Protein AF-B5GBU9-F1 (afdb_monomer)

Radius of gyration: 21.41 Å; Cα contacts (8 Å, |Δi|>4): 151; chains: 1;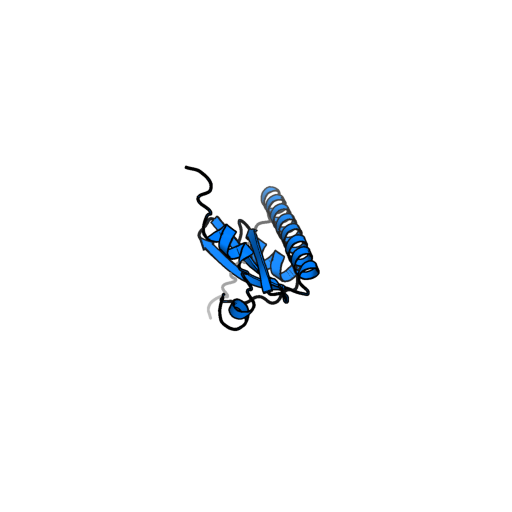 bounding box: 31×49×76 Å

Nearest PDB structures (foldseek):
  3c4b-assembly1_A  TM=5.409E-01  e=7.726E-01  Mus musculus
  2w9j-assembly1_A  TM=6.195E-01  e=2.276E+00  Schizosaccharomyces pombe
  8dga-assembly1_A  TM=4.733E-01  e=3.333E+00  Drosophila melanogaster
  8d4b-assembly1_A  TM=3.944E-01  e=2.754E+00  Sulfuricurvum sp. PC08-66

Sequence (121 aa):
MADNTEQSAEPAATPTAAGKRAAARQERRAARLAKQIGSFARRHGGAEGQLAYVGQRGTRIVLVGEDGGWGDLFAHDAAVARDAVARAGITLHDEFAGDFAAKVRTGAYEWRRMAGIQVGG

Solvent-accessible surface area (backbone atoms only — not comparable to full-atom values): 7060 Å² total; per-residue (Å²): 136,84,80,84,82,79,78,78,78,75,78,80,78,78,81,47,73,67,55,54,55,51,52,55,51,45,51,54,48,16,55,51,47,15,52,51,50,45,53,49,18,69,75,29,81,31,44,37,34,32,71,48,76,52,72,91,67,16,20,37,41,39,37,40,19,74,76,8,48,70,51,76,48,80,28,74,36,60,67,37,41,51,50,11,44,63,73,44,69,47,57,73,39,90,61,92,42,70,73,70,48,66,44,58,57,78,48,77,69,53,48,51,64,71,69,56,71,86,79,76,132

Foldseek 3Di:
DDDDPPPDDDPDDDDDPVRVVVVVVLVVLLQVLLVVLLVVQVVQVGWAWEWDAPDQQFIKTWIAGQQQDIDIDTDNYDVSSVSSCVSNVHHYDHDCDDPNVVSHDDDPVNVVVVVDPPPDD

Mean predicted aligned error: 9.11 Å

Structure (mmCIF, N/CA/C/O backbone):
data_AF-B5GBU9-F1
#
_entry.id   AF-B5GBU9-F1
#
loop_
_atom_site.group_PDB
_atom_site.id
_atom_site.type_symbol
_atom_site.label_atom_id
_atom_site.label_alt_id
_atom_site.label_comp_id
_atom_site.label_asym_id
_atom_site.label_entity_id
_atom_site.label_seq_id
_atom_site.pdbx_PDB_ins_code
_atom_site.Cartn_x
_atom_site.Cartn_y
_atom_site.Cartn_z
_atom_site.occupancy
_atom_site.B_iso_or_equiv
_atom_site.auth_seq_id
_atom_site.auth_comp_id
_atom_site.auth_asym_id
_atom_site.auth_atom_id
_atom_site.pdbx_PDB_model_num
ATOM 1 N N . MET A 1 1 ? 16.551 -18.551 54.698 1.00 43.88 1 M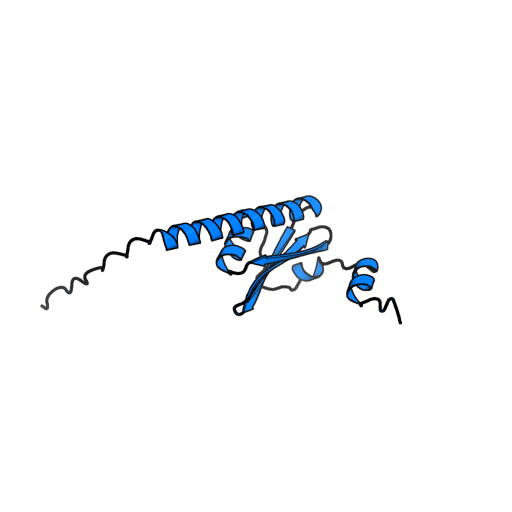ET A N 1
ATOM 2 C CA . MET A 1 1 ? 16.060 -18.740 53.319 1.00 43.88 1 MET A CA 1
ATOM 3 C C . MET A 1 1 ? 15.025 -17.660 53.107 1.00 43.88 1 MET A C 1
ATOM 5 O O . MET A 1 1 ? 14.072 -17.630 53.867 1.00 43.88 1 MET A O 1
ATOM 9 N N . ALA A 1 2 ? 15.347 -16.681 52.262 1.00 44.88 2 ALA A N 1
ATOM 10 C CA . ALA A 1 2 ? 14.631 -15.412 52.182 1.00 44.88 2 ALA A CA 1
ATOM 11 C C . ALA A 1 2 ? 13.308 -15.556 51.424 1.00 44.88 2 ALA A C 1
ATOM 13 O O . ALA A 1 2 ? 13.235 -16.278 50.430 1.00 44.88 2 ALA A O 1
ATOM 14 N N . ASP A 1 3 ? 12.311 -14.858 51.959 1.00 44.06 3 ASP A N 1
ATOM 15 C CA . ASP A 1 3 ? 10.920 -14.800 51.543 1.00 44.06 3 ASP A CA 1
ATOM 16 C C . ASP A 1 3 ? 10.709 -14.430 50.073 1.00 44.06 3 ASP A C 1
ATOM 18 O O . ASP A 1 3 ? 11.401 -13.604 49.473 1.00 44.06 3 ASP A O 1
ATOM 22 N N . ASN A 1 4 ? 9.688 -15.081 49.530 1.00 50.88 4 ASN A N 1
ATOM 23 C CA . ASN A 1 4 ? 9.199 -15.021 48.168 1.00 50.88 4 ASN A CA 1
ATOM 24 C C . ASN A 1 4 ? 8.669 -13.611 47.850 1.00 50.88 4 ASN A C 1
ATOM 26 O O . ASN A 1 4 ? 7.659 -13.177 48.401 1.00 50.88 4 ASN A O 1
ATOM 30 N N . THR A 1 5 ? 9.345 -12.885 46.957 1.00 51.38 5 THR A N 1
ATOM 31 C CA . THR A 1 5 ? 8.832 -11.625 46.399 1.00 51.38 5 THR A CA 1
ATOM 32 C C . THR A 1 5 ? 7.748 -11.948 45.373 1.00 51.38 5 THR A C 1
ATOM 34 O O . THR A 1 5 ? 8.029 -12.163 44.195 1.00 51.38 5 THR A O 1
ATOM 37 N N . GLU A 1 6 ? 6.496 -11.9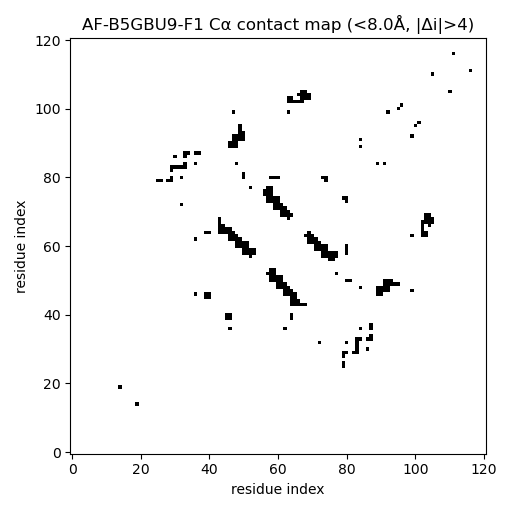94 45.824 1.00 51.38 6 GLU A N 1
ATOM 38 C CA . GLU A 1 6 ? 5.332 -11.917 44.944 1.00 51.38 6 GLU A CA 1
ATOM 39 C C . GLU A 1 6 ? 5.259 -10.502 44.370 1.00 51.38 6 GLU A C 1
ATOM 41 O O . GLU A 1 6 ? 4.844 -9.540 45.016 1.00 51.38 6 GLU A O 1
ATOM 46 N N . GLN A 1 7 ? 5.727 -10.368 43.133 1.00 48.94 7 GLN A N 1
ATOM 47 C CA . GLN A 1 7 ? 5.557 -9.159 42.352 1.00 48.94 7 GLN A CA 1
ATOM 48 C C . GLN A 1 7 ? 4.083 -9.041 41.961 1.00 48.94 7 GLN A C 1
ATOM 50 O O . GLN A 1 7 ? 3.614 -9.693 41.029 1.00 48.94 7 GLN A O 1
ATOM 55 N N . SER A 1 8 ? 3.353 -8.215 42.709 1.00 49.53 8 SER A N 1
ATOM 56 C CA . SER A 1 8 ? 1.985 -7.802 42.411 1.00 49.53 8 SER A CA 1
ATOM 57 C C . SER A 1 8 ? 1.878 -7.333 40.960 1.00 49.53 8 SER A C 1
ATOM 59 O O . SER A 1 8 ? 2.405 -6.285 40.589 1.00 49.53 8 SER A O 1
ATOM 61 N N . ALA A 1 9 ? 1.191 -8.119 40.132 1.00 56.50 9 ALA A N 1
ATOM 62 C CA . ALA A 1 9 ? 0.773 -7.699 38.807 1.00 56.50 9 ALA A CA 1
ATOM 63 C C . ALA A 1 9 ? -0.282 -6.594 38.964 1.00 56.50 9 ALA A C 1
ATOM 65 O O . ALA A 1 9 ? -1.405 -6.851 39.402 1.00 56.50 9 ALA A O 1
ATOM 66 N N . GLU A 1 10 ? 0.083 -5.355 38.635 1.00 51.56 10 GLU A N 1
ATOM 67 C CA . GLU A 1 10 ? -0.880 -4.262 38.517 1.00 51.56 10 GLU A CA 1
ATOM 68 C C . GLU A 1 10 ? -1.958 -4.637 37.483 1.00 51.56 10 GLU A C 1
ATOM 70 O O . GLU A 1 10 ? -1.628 -5.110 36.388 1.00 51.56 10 GLU A O 1
ATOM 75 N N . PRO A 1 11 ? -3.256 -4.451 37.784 1.00 56.03 11 PRO A N 1
ATOM 76 C CA . PRO A 1 11 ? -4.307 -4.780 36.837 1.00 56.03 11 PRO A CA 1
ATOM 77 C C . PRO A 1 11 ? -4.219 -3.838 35.632 1.00 56.03 11 PRO A C 1
ATOM 79 O O . PRO A 1 11 ? -4.270 -2.616 35.773 1.00 56.03 11 PRO A O 1
ATOM 82 N N . ALA A 1 12 ? -4.106 -4.419 34.434 1.00 62.59 12 ALA A N 1
ATOM 83 C CA . ALA A 1 12 ? -4.128 -3.694 33.170 1.00 62.59 12 ALA A CA 1
ATOM 84 C C . ALA A 1 12 ? -5.333 -2.739 33.125 1.00 62.59 12 ALA A C 1
ATOM 86 O O . ALA A 1 12 ? -6.487 -3.168 33.200 1.00 62.59 12 ALA A O 1
ATOM 87 N N . ALA A 1 13 ? -5.062 -1.436 33.019 1.00 66.06 13 ALA A N 1
ATOM 88 C CA . ALA A 1 13 ? -6.088 -0.405 33.005 1.00 66.06 13 ALA A CA 1
ATOM 89 C C . ALA A 1 13 ? -7.121 -0.666 31.893 1.00 66.06 13 ALA A C 1
ATOM 91 O O . ALA A 1 13 ? -6.785 -0.772 30.710 1.00 66.06 13 ALA A O 1
ATOM 92 N N . THR A 1 14 ? -8.397 -0.745 32.270 1.00 73.12 14 THR A N 1
ATOM 93 C CA . THR A 1 14 ? -9.507 -0.958 31.337 1.00 73.12 14 THR A CA 1
ATOM 94 C C . THR A 1 14 ? -9.540 0.158 30.282 1.00 73.12 14 THR A C 1
ATOM 96 O O . THR A 1 14 ? -9.561 1.339 30.642 1.00 73.12 14 THR A O 1
ATOM 99 N N . PRO A 1 15 ? -9.594 -0.161 28.972 1.00 75.94 15 PRO A N 1
ATOM 100 C CA . PRO A 1 15 ? -9.544 0.853 27.926 1.00 75.94 15 PRO A CA 1
ATOM 101 C C . PRO A 1 15 ? -10.752 1.794 27.995 1.00 75.94 15 PRO A C 1
ATOM 103 O O . PRO A 1 15 ? -11.910 1.360 28.016 1.00 75.94 15 PRO A O 1
ATOM 106 N N . THR A 1 16 ? -10.475 3.101 27.979 1.00 91.94 16 THR A N 1
ATOM 107 C CA . THR A 1 16 ? -11.492 4.159 28.043 1.00 91.94 16 THR A CA 1
ATOM 108 C C . THR A 1 16 ? -12.418 4.131 26.822 1.00 91.94 16 THR A C 1
ATOM 110 O O . THR A 1 16 ? -12.049 3.685 25.731 1.00 91.94 16 THR A O 1
ATOM 113 N N . ALA A 1 17 ? -13.634 4.670 26.961 1.00 88.50 17 ALA A N 1
ATOM 114 C CA . ALA A 1 17 ? -14.578 4.779 25.845 1.00 88.50 17 ALA A CA 1
ATOM 115 C C . ALA A 1 17 ? -14.000 5.568 24.649 1.00 88.50 17 ALA A C 1
ATOM 117 O O . ALA A 1 17 ? -14.275 5.238 23.493 1.00 88.50 17 ALA A O 1
ATOM 118 N N . ALA A 1 18 ? -13.165 6.580 24.909 1.00 88.56 18 ALA A N 1
ATOM 119 C CA . ALA A 1 18 ? -12.462 7.331 23.872 1.00 88.56 18 ALA A CA 1
ATOM 120 C C . ALA A 1 18 ? -11.440 6.458 23.121 1.00 88.56 18 ALA A C 1
ATOM 122 O O . ALA A 1 18 ? -11.414 6.488 21.886 1.00 88.56 18 ALA A O 1
ATOM 123 N N . GLY A 1 19 ? -10.675 5.631 23.845 1.00 92.06 19 GLY A N 1
ATOM 124 C CA . GLY A 1 19 ? -9.744 4.660 23.265 1.00 92.06 19 GLY A CA 1
ATOM 125 C C . GLY A 1 19 ? -10.450 3.646 22.364 1.00 92.06 19 GLY A C 1
ATOM 126 O O . GLY A 1 19 ? -10.060 3.463 21.211 1.00 92.06 19 GLY A O 1
ATOM 127 N N . LYS A 1 20 ? -11.578 3.084 22.821 1.00 93.62 20 LYS A N 1
ATOM 128 C CA . LYS A 1 20 ? -12.405 2.163 22.016 1.00 93.62 20 LYS A CA 1
ATOM 129 C C . LYS A 1 20 ? -12.901 2.811 20.717 1.00 93.62 20 LYS A C 1
ATOM 131 O O . LYS A 1 20 ? -12.819 2.215 19.644 1.00 93.62 20 LYS A O 1
ATOM 136 N N . ARG A 1 21 ? -13.371 4.064 20.783 1.00 95.06 21 ARG A N 1
ATOM 137 C CA . ARG A 1 21 ? -13.811 4.819 19.592 1.00 95.06 21 ARG A CA 1
ATOM 138 C C . ARG A 1 21 ? -12.662 5.092 18.618 1.00 95.06 21 ARG A C 1
ATOM 140 O O . ARG A 1 21 ? -12.889 5.070 17.407 1.00 95.06 21 ARG A O 1
ATOM 147 N N . ALA A 1 22 ? -11.459 5.371 19.120 1.00 93.88 22 ALA A N 1
ATOM 148 C CA . ALA A 1 22 ? -10.272 5.569 18.292 1.00 93.88 22 ALA A CA 1
ATOM 149 C C . ALA A 1 22 ? -9.857 4.275 17.579 1.00 93.88 22 ALA A C 1
ATOM 151 O O . ALA A 1 22 ? -9.697 4.302 16.359 1.00 93.88 22 ALA A O 1
ATOM 152 N N . ALA A 1 23 ? -9.805 3.149 18.294 1.00 94.25 23 ALA A N 1
ATOM 153 C CA . ALA A 1 23 ? -9.519 1.837 17.714 1.00 94.25 23 ALA A CA 1
ATOM 154 C C . ALA A 1 23 ? -10.515 1.478 16.598 1.00 94.25 23 ALA A C 1
ATOM 156 O O . ALA A 1 23 ? -10.111 1.182 15.476 1.00 94.25 23 ALA A O 1
ATOM 157 N N . ALA A 1 24 ? -11.818 1.653 16.845 1.00 96.00 24 ALA A N 1
ATOM 158 C CA . ALA A 1 24 ? -12.845 1.395 15.835 1.00 96.00 24 ALA A CA 1
ATOM 159 C C . ALA A 1 24 ? -12.698 2.289 14.584 1.00 96.00 24 ALA A C 1
ATOM 161 O O . ALA A 1 24 ? -13.037 1.878 13.474 1.00 96.00 24 ALA A O 1
ATOM 162 N N . ARG A 1 25 ? -12.208 3.533 14.727 1.00 96.50 25 ARG A N 1
ATOM 163 C CA . ARG A 1 25 ? -11.900 4.400 13.571 1.00 96.50 25 ARG A CA 1
ATOM 164 C C . ARG A 1 25 ? -10.725 3.862 12.757 1.00 96.50 25 ARG A C 1
ATOM 166 O O . ARG A 1 25 ? -10.805 3.897 11.531 1.00 96.50 25 ARG A O 1
ATOM 173 N N . GLN A 1 26 ? -9.670 3.393 13.419 1.00 96.81 26 GLN A N 1
ATOM 174 C CA . GLN A 1 26 ? -8.499 2.827 12.748 1.00 96.81 26 GLN A CA 1
ATOM 175 C C . GLN A 1 26 ? -8.850 1.528 12.018 1.00 96.81 26 GLN A C 1
ATOM 177 O O . GLN A 1 26 ? -8.509 1.388 10.847 1.00 96.81 26 GLN A O 1
ATOM 182 N N . GLU A 1 27 ? -9.654 0.660 12.630 1.00 97.38 27 GLU A N 1
ATOM 183 C CA . GLU A 1 27 ? -10.151 -0.559 11.986 1.00 97.38 27 GLU A CA 1
ATOM 184 C C . GLU A 1 27 ? -10.970 -0.258 10.721 1.00 97.38 27 GLU A C 1
ATOM 186 O O . GLU A 1 27 ? -10.738 -0.836 9.659 1.00 97.38 27 GLU A O 1
ATOM 191 N N . ARG A 1 28 ? -11.890 0.717 10.781 1.00 98.38 28 ARG A N 1
ATOM 192 C CA . ARG A 1 28 ? -12.653 1.139 9.592 1.00 98.38 28 ARG A CA 1
ATOM 193 C C . ARG A 1 28 ? -11.755 1.686 8.482 1.00 98.38 28 ARG A C 1
ATOM 195 O O . ARG A 1 28 ? -12.054 1.483 7.305 1.00 98.38 28 ARG A O 1
ATOM 202 N N . ARG A 1 29 ? -10.677 2.392 8.837 1.00 98.38 29 ARG A N 1
ATOM 203 C CA . ARG A 1 29 ? -9.691 2.899 7.869 1.00 98.38 29 ARG A CA 1
ATOM 204 C C . ARG A 1 29 ? -8.910 1.755 7.230 1.00 98.38 29 ARG A C 1
ATOM 206 O O . ARG A 1 29 ? -8.832 1.725 6.005 1.00 98.38 29 ARG A O 1
ATOM 213 N N . ALA A 1 30 ? -8.428 0.799 8.024 1.00 98.56 30 ALA A N 1
ATOM 214 C CA . ALA A 1 30 ? -7.740 -0.388 7.522 1.00 98.56 30 ALA A CA 1
ATOM 215 C C . ALA A 1 30 ? -8.640 -1.193 6.574 1.00 98.56 30 ALA A C 1
ATOM 217 O O . ALA A 1 30 ? -8.246 -1.496 5.451 1.00 98.56 30 ALA A O 1
ATOM 218 N N . ALA A 1 31 ? -9.900 -1.428 6.955 1.00 98.75 31 ALA A N 1
ATOM 219 C CA . ALA A 1 31 ? -10.875 -2.111 6.106 1.00 98.75 31 ALA A CA 1
ATOM 220 C C . ALA A 1 31 ? -11.155 -1.362 4.789 1.00 98.75 31 ALA A C 1
ATOM 222 O O . ALA A 1 31 ? -11.331 -1.985 3.739 1.00 98.75 31 ALA A O 1
ATOM 223 N N . ARG A 1 32 ? -11.195 -0.022 4.810 1.00 98.75 32 ARG A N 1
ATOM 224 C CA . ARG A 1 32 ? -11.365 0.786 3.590 1.00 98.75 32 ARG A CA 1
ATOM 225 C C . ARG A 1 32 ? -10.150 0.682 2.669 1.00 98.75 32 ARG A C 1
ATOM 227 O O . ARG A 1 32 ? -10.339 0.498 1.468 1.00 98.75 32 ARG A O 1
ATOM 234 N N . LEU A 1 33 ? -8.942 0.777 3.219 1.00 98.81 33 LEU A N 1
ATOM 235 C CA . LEU A 1 33 ? -7.700 0.623 2.459 1.00 98.81 33 LEU A CA 1
ATOM 236 C C . LEU A 1 33 ? -7.592 -0.787 1.870 1.00 98.81 33 LEU A C 1
ATOM 238 O O . LEU A 1 33 ? -7.366 -0.916 0.674 1.00 98.81 33 LEU A O 1
ATOM 242 N N . ALA A 1 34 ? -7.890 -1.834 2.644 1.00 98.81 34 ALA A N 1
ATOM 243 C CA . ALA A 1 34 ? -7.908 -3.214 2.155 1.00 98.81 34 ALA A CA 1
ATOM 244 C C . ALA A 1 34 ? -8.857 -3.398 0.954 1.00 98.81 34 ALA A C 1
ATOM 246 O O . ALA A 1 34 ? -8.503 -4.033 -0.039 1.00 98.81 34 ALA A O 1
ATOM 247 N N . LYS A 1 35 ? -10.044 -2.771 0.981 1.00 98.88 35 LYS A N 1
ATOM 248 C CA . LYS A 1 35 ? -10.967 -2.767 -0.171 1.00 98.88 35 LYS A CA 1
ATOM 249 C C . LYS A 1 35 ? -10.376 -2.068 -1.398 1.00 98.88 35 LYS A C 1
ATOM 251 O O . LYS A 1 35 ? -10.618 -2.519 -2.518 1.00 98.88 35 LYS A O 1
ATOM 256 N N . GLN A 1 36 ? -9.637 -0.975 -1.208 1.00 98.81 36 GLN A N 1
ATOM 257 C CA . GLN A 1 36 ? -8.962 -0.263 -2.297 1.00 98.81 36 GLN A CA 1
ATOM 258 C C . GLN A 1 36 ? -7.816 -1.094 -2.883 1.00 98.81 36 GLN A C 1
ATOM 260 O O . GLN A 1 36 ? -7.747 -1.208 -4.106 1.00 98.81 36 GLN A O 1
ATOM 265 N N . ILE A 1 37 ? -7.011 -1.744 -2.036 1.00 98.81 37 ILE A N 1
ATOM 266 C CA . ILE A 1 37 ? -5.957 -2.680 -2.453 1.00 98.81 37 ILE A CA 1
ATOM 267 C C . IL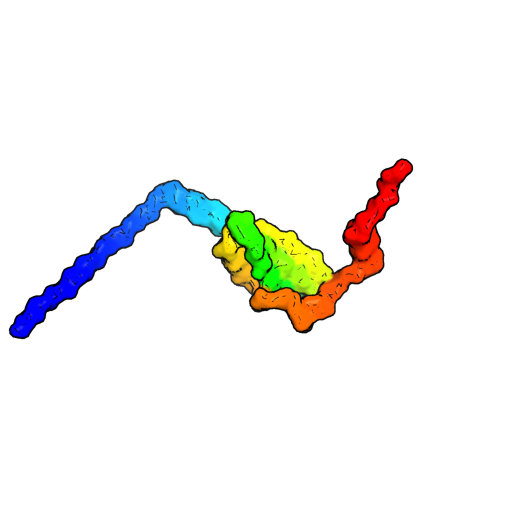E A 1 37 ? -6.569 -3.827 -3.264 1.00 98.81 37 ILE A C 1
ATOM 269 O O . ILE A 1 37 ? -6.169 -4.056 -4.399 1.00 98.81 37 ILE A O 1
ATOM 273 N N . GLY A 1 38 ? -7.615 -4.485 -2.756 1.00 98.69 38 GLY A N 1
ATOM 274 C CA . GLY A 1 38 ? -8.277 -5.568 -3.490 1.00 98.69 38 GLY A CA 1
ATOM 275 C C . GLY A 1 38 ? -8.921 -5.106 -4.805 1.00 98.69 38 GLY A C 1
ATOM 276 O O . GLY A 1 38 ? -8.964 -5.852 -5.778 1.00 98.69 38 GLY A O 1
ATOM 277 N N . SER A 1 39 ? -9.416 -3.867 -4.863 1.00 98.69 39 SER A N 1
ATOM 278 C CA . SER A 1 39 ? -9.931 -3.264 -6.099 1.00 98.69 39 SER A CA 1
ATOM 279 C C . SER A 1 39 ? -8.823 -3.024 -7.125 1.00 98.69 39 SER A C 1
ATOM 281 O O . SER A 1 39 ? -9.031 -3.274 -8.309 1.00 98.69 39 SER A O 1
ATOM 283 N N . PHE A 1 40 ? -7.654 -2.565 -6.675 1.00 98.50 40 PHE A N 1
ATOM 284 C CA . PHE A 1 40 ? -6.458 -2.454 -7.504 1.00 98.50 40 PHE A CA 1
ATOM 285 C C . PHE A 1 40 ? -6.023 -3.834 -8.013 1.00 98.50 40 PHE A C 1
ATOM 287 O O . PHE A 1 40 ? -5.994 -4.033 -9.223 1.00 98.50 40 PHE A O 1
ATOM 294 N N . ALA A 1 41 ? -5.834 -4.811 -7.123 1.00 98.38 41 ALA A N 1
ATOM 295 C CA . ALA A 1 41 ? -5.411 -6.162 -7.492 1.00 98.38 41 ALA A CA 1
ATOM 296 C C . ALA A 1 41 ? -6.322 -6.793 -8.558 1.00 98.38 41 ALA A C 1
ATOM 298 O O . ALA A 1 41 ? -5.844 -7.291 -9.571 1.00 98.38 41 ALA A O 1
ATOM 299 N N . ARG A 1 42 ? -7.651 -6.689 -8.398 1.00 98.56 42 ARG A N 1
ATOM 300 C CA . ARG A 1 42 ? -8.612 -7.201 -9.395 1.00 98.56 42 ARG A CA 1
ATOM 301 C C . ARG A 1 42 ? -8.485 -6.547 -10.770 1.00 98.56 42 ARG A C 1
ATOM 303 O O . ARG A 1 42 ? -8.730 -7.217 -11.764 1.00 98.56 42 ARG A O 1
ATOM 310 N N . ARG A 1 43 ? -8.158 -5.253 -10.838 1.00 98.12 43 ARG A N 1
ATOM 311 C CA . ARG A 1 43 ? -7.982 -4.555 -12.123 1.00 98.12 43 ARG A CA 1
ATOM 312 C C . ARG A 1 43 ? -6.679 -4.926 -12.825 1.00 98.12 43 ARG A C 1
ATOM 314 O O . ARG A 1 43 ? -6.647 -4.864 -14.044 1.00 98.12 43 ARG A O 1
ATOM 321 N N . HIS A 1 44 ? -5.653 -5.294 -12.063 1.00 97.44 44 HIS A N 1
ATOM 322 C CA . HIS A 1 44 ? -4.286 -5.468 -12.553 1.00 97.44 44 HIS A CA 1
ATOM 323 C C . HIS A 1 44 ? -3.821 -6.937 -12.600 1.00 97.44 44 HIS A C 1
ATOM 325 O O . HIS A 1 44 ? -2.638 -7.207 -12.774 1.00 97.44 44 HIS A O 1
ATOM 331 N N . GLY A 1 45 ? -4.741 -7.898 -12.432 1.00 97.38 45 GLY A N 1
ATOM 332 C CA . GLY A 1 45 ? -4.443 -9.340 -12.471 1.00 97.38 45 GLY A CA 1
ATOM 333 C C . GLY A 1 45 ? -3.795 -9.906 -11.201 1.00 97.38 45 GLY A C 1
ATOM 334 O O . GLY A 1 45 ? -3.467 -11.084 -11.153 1.00 97.38 45 GLY A O 1
ATOM 335 N N . GLY A 1 46 ? -3.647 -9.082 -10.169 1.00 98.00 46 GLY A N 1
ATOM 336 C CA . GLY A 1 46 ? -2.928 -9.366 -8.933 1.00 98.00 46 GLY A CA 1
ATOM 337 C C . GLY A 1 46 ? -2.302 -8.081 -8.402 1.00 98.00 46 GLY A C 1
ATOM 338 O O . GLY A 1 46 ? -2.360 -7.036 -9.057 1.00 98.00 46 GLY A O 1
ATOM 339 N N . ALA A 1 47 ? -1.760 -8.129 -7.191 1.00 98.19 47 ALA A N 1
ATOM 340 C CA . ALA A 1 47 ? -0.945 -7.044 -6.667 1.00 98.19 47 ALA A CA 1
ATOM 341 C C . ALA A 1 47 ? 0.029 -7.553 -5.611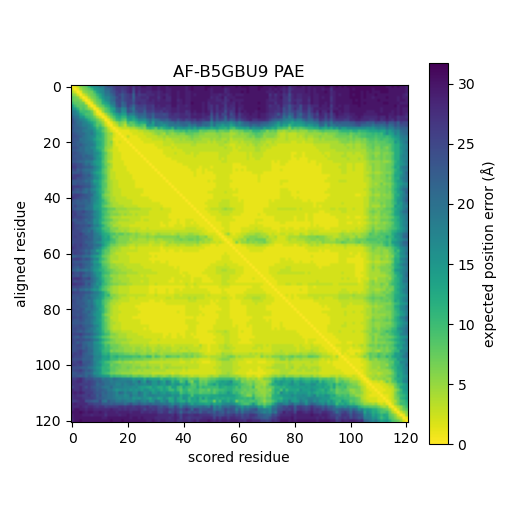 1.00 98.19 47 ALA A C 1
ATOM 343 O O . ALA A 1 47 ? -0.317 -8.395 -4.783 1.00 98.19 47 ALA A O 1
ATOM 344 N N . GLU A 1 48 ? 1.202 -6.944 -5.604 1.00 98.31 48 GLU A N 1
ATOM 345 C CA . GLU A 1 48 ? 2.176 -6.986 -4.524 1.00 98.31 48 GLU A CA 1
ATOM 346 C C . GLU A 1 48 ? 2.379 -5.558 -4.009 1.00 98.31 48 GLU A C 1
ATOM 348 O O . GLU A 1 48 ? 1.995 -4.585 -4.672 1.00 98.31 48 GLU A O 1
ATOM 353 N N . GLY A 1 49 ? 2.956 -5.403 -2.821 1.00 98.06 49 GLY A N 1
ATOM 354 C CA . GLY A 1 49 ? 3.138 -4.075 -2.254 1.00 98.06 49 GLY A CA 1
ATOM 355 C C . GLY A 1 49 ? 4.347 -3.907 -1.356 1.00 98.06 49 GLY A C 1
ATOM 356 O O . GLY A 1 49 ? 5.005 -4.866 -0.972 1.00 98.06 49 GLY A O 1
ATOM 357 N N . GLN A 1 50 ? 4.611 -2.655 -1.006 1.00 98.44 50 GLN A N 1
ATOM 358 C CA . GLN A 1 50 ? 5.685 -2.250 -0.105 1.00 98.44 50 GLN A CA 1
ATOM 359 C C . GLN A 1 50 ? 5.198 -1.111 0.797 1.00 98.44 50 GLN A C 1
ATOM 361 O O . GLN A 1 50 ? 4.395 -0.267 0.384 1.00 98.44 50 GLN A O 1
ATOM 366 N N . LEU A 1 51 ? 5.656 -1.106 2.052 1.00 98.06 51 LEU A N 1
ATOM 367 C CA . LEU A 1 51 ? 5.324 -0.067 3.028 1.00 98.06 51 LEU A CA 1
ATOM 368 C C . LEU A 1 51 ? 6.461 0.951 3.155 1.00 98.06 51 LEU A C 1
ATOM 370 O O . LEU A 1 51 ? 7.464 0.700 3.820 1.00 98.06 51 LEU A O 1
ATOM 374 N N . ALA A 1 52 ? 6.275 2.142 2.591 1.00 96.69 52 ALA A N 1
ATOM 375 C CA . ALA A 1 52 ? 7.220 3.246 2.712 1.00 96.69 52 ALA A CA 1
ATOM 376 C C . ALA A 1 52 ? 6.826 4.179 3.870 1.00 96.69 52 ALA A C 1
ATOM 378 O O . ALA A 1 52 ? 5.844 4.925 3.798 1.00 96.69 52 ALA A O 1
ATOM 379 N N . TYR A 1 53 ? 7.593 4.149 4.962 1.00 95.56 53 TYR A N 1
ATOM 380 C CA . TYR A 1 53 ? 7.373 5.013 6.126 1.00 95.56 53 TYR A CA 1
ATOM 381 C C . TYR A 1 53 ? 7.782 6.462 5.832 1.00 95.56 53 TYR A C 1
ATOM 383 O O . TYR A 1 53 ? 8.923 6.740 5.471 1.00 95.56 53 TYR A O 1
ATOM 391 N N . VAL A 1 54 ? 6.859 7.405 6.035 1.00 94.19 54 VAL A N 1
ATOM 392 C CA . VAL A 1 54 ? 7.045 8.844 5.772 1.00 94.19 54 VAL A CA 1
ATOM 393 C C . VAL A 1 54 ? 7.123 9.608 7.098 1.00 94.19 54 VAL A C 1
ATOM 395 O O . VAL A 1 54 ? 6.380 10.562 7.358 1.00 94.19 54 VAL A O 1
ATOM 398 N N . GLY A 1 55 ? 8.006 9.143 7.983 1.00 91.12 55 GLY A N 1
ATOM 399 C CA . GLY A 1 55 ? 8.165 9.683 9.333 1.00 91.12 55 GLY A CA 1
ATOM 400 C C . GLY A 1 55 ? 6.834 9.782 10.090 1.00 91.12 55 GLY A C 1
ATOM 401 O O . GLY A 1 55 ? 5.996 8.886 10.030 1.00 91.12 55 GLY A O 1
ATOM 402 N N . GLN A 1 56 ? 6.614 10.911 10.768 1.00 90.44 56 GLN A N 1
ATOM 403 C CA . GLN A 1 56 ? 5.401 11.157 11.564 1.00 90.44 56 GLN A CA 1
ATOM 404 C C . GLN A 1 56 ? 4.125 11.339 10.724 1.00 90.44 56 GLN A C 1
ATOM 406 O O . GLN A 1 56 ? 3.028 11.369 11.276 1.00 90.44 56 GLN A O 1
ATOM 411 N N . ARG A 1 57 ? 4.231 11.494 9.396 1.00 92.50 57 ARG A N 1
ATOM 412 C CA . ARG A 1 57 ? 3.052 11.745 8.548 1.00 92.50 57 ARG A CA 1
ATOM 413 C C . ARG A 1 57 ? 2.225 10.479 8.332 1.00 92.50 57 ARG A C 1
ATOM 415 O O . ARG A 1 57 ? 1.021 10.593 8.090 1.00 92.50 57 ARG A O 1
ATOM 422 N N . GLY A 1 58 ? 2.867 9.312 8.386 1.00 96.00 58 GLY A N 1
ATOM 423 C CA . GLY A 1 58 ? 2.239 8.017 8.154 1.00 96.00 5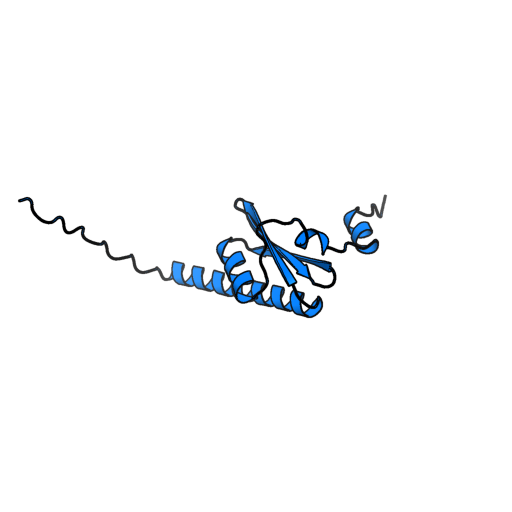8 GLY A CA 1
ATOM 424 C C . GLY A 1 58 ? 3.064 7.095 7.260 1.00 96.00 58 GLY A C 1
ATOM 425 O O . GLY A 1 58 ? 4.281 7.229 7.146 1.00 96.00 58 GLY A O 1
ATOM 426 N N . THR A 1 59 ? 2.378 6.168 6.605 1.00 98.19 59 THR A N 1
ATOM 427 C CA . THR A 1 59 ? 2.950 5.125 5.753 1.00 98.19 59 THR A CA 1
ATOM 428 C C . THR A 1 59 ? 2.256 5.134 4.396 1.00 98.19 59 THR A C 1
ATOM 430 O O . THR A 1 59 ? 1.024 5.102 4.314 1.00 98.19 59 THR A O 1
ATOM 433 N N . ARG A 1 60 ? 3.060 5.167 3.333 1.00 98.00 60 ARG A N 1
ATOM 434 C CA . ARG A 1 60 ? 2.630 4.918 1.956 1.00 98.00 60 ARG A CA 1
ATOM 435 C C . ARG A 1 60 ? 2.610 3.417 1.699 1.00 98.00 60 ARG A C 1
ATOM 437 O O . ARG A 1 60 ? 3.522 2.704 2.106 1.00 98.00 60 ARG A O 1
ATOM 444 N N . ILE A 1 61 ? 1.559 2.956 1.046 1.00 98.44 61 ILE A N 1
ATOM 445 C CA . ILE A 1 61 ? 1.376 1.585 0.588 1.00 98.44 61 ILE A CA 1
ATOM 446 C C . ILE A 1 61 ? 1.544 1.646 -0.924 1.00 98.44 61 ILE A C 1
ATOM 448 O O . ILE A 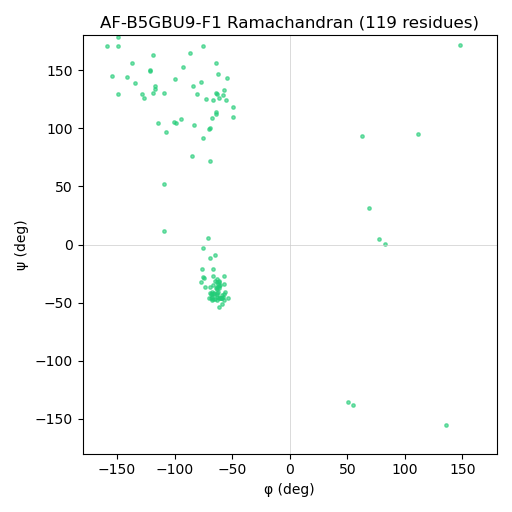1 61 ? 0.609 2.025 -1.636 1.00 98.44 61 ILE A O 1
ATOM 452 N N . VAL A 1 62 ? 2.743 1.327 -1.398 1.00 98.06 62 VAL A N 1
ATOM 453 C CA . VAL A 1 62 ? 3.030 1.249 -2.830 1.00 98.06 62 VAL A CA 1
ATOM 454 C C . VAL A 1 62 ? 2.526 -0.097 -3.327 1.00 98.06 62 VAL A C 1
ATOM 456 O O . VAL A 1 62 ? 2.825 -1.119 -2.716 1.00 98.06 62 VAL A O 1
ATOM 459 N N . LEU A 1 63 ? 1.750 -0.096 -4.405 1.00 98.38 63 LEU A N 1
ATOM 460 C CA . LEU A 1 63 ? 1.186 -1.289 -5.029 1.00 98.38 63 LEU A CA 1
ATOM 461 C C . LEU A 1 63 ? 1.733 -1.423 -6.445 1.00 98.38 63 LEU A C 1
ATOM 463 O O . LEU A 1 63 ? 1.744 -0.437 -7.185 1.00 98.38 63 LEU A O 1
ATOM 467 N N . VAL A 1 64 ? 2.119 -2.636 -6.827 1.00 98.00 64 VAL A N 1
ATOM 468 C CA . VAL A 1 64 ? 2.485 -2.994 -8.202 1.00 98.00 64 VAL A CA 1
ATOM 469 C C . VAL A 1 64 ? 1.654 -4.206 -8.606 1.00 98.00 64 VAL A C 1
ATOM 471 O O . VAL A 1 64 ? 1.590 -5.192 -7.875 1.00 98.00 64 VAL A O 1
ATOM 474 N N . GLY A 1 65 ? 0.951 -4.092 -9.725 1.00 97.69 65 GLY A N 1
ATOM 475 C CA . GLY A 1 65 ? 0.134 -5.150 -10.299 1.00 97.69 65 GLY A CA 1
ATOM 476 C C . GLY A 1 65 ? 0.928 -6.077 -11.214 1.00 97.69 65 GLY A C 1
ATOM 477 O O . GLY A 1 65 ? 2.016 -5.726 -11.669 1.00 97.69 65 GLY A O 1
ATOM 478 N N . GLU A 1 66 ? 0.361 -7.240 -11.530 1.00 96.81 66 GLU A N 1
ATOM 479 C CA . GLU A 1 66 ? 0.977 -8.216 -12.449 1.00 96.81 66 GLU A CA 1
ATOM 480 C C . GLU A 1 66 ? 1.132 -7.666 -13.874 1.00 96.81 66 GLU A C 1
ATOM 482 O O . GLU A 1 66 ? 2.065 -8.007 -14.599 1.00 96.81 66 GLU A O 1
ATOM 487 N N . ASP A 1 67 ? 0.240 -6.763 -14.280 1.00 95.06 67 ASP A N 1
ATOM 488 C CA . ASP A 1 67 ? 0.331 -6.048 -15.554 1.00 95.06 67 ASP A CA 1
ATOM 489 C C . ASP A 1 67 ? 1.398 -4.931 -15.572 1.00 95.06 67 ASP A C 1
ATOM 491 O O . ASP A 1 67 ? 1.626 -4.305 -16.614 1.00 95.06 67 ASP A O 1
ATOM 495 N N . GLY A 1 68 ? 2.067 -4.693 -14.439 1.00 95.25 68 GLY A N 1
ATOM 496 C CA . GLY A 1 68 ? 3.067 -3.650 -14.225 1.00 95.25 68 GLY A CA 1
ATOM 497 C C . GLY A 1 68 ? 2.496 -2.268 -13.901 1.00 95.25 68 GLY A C 1
ATOM 498 O O . GLY A 1 68 ? 3.263 -1.322 -13.694 1.00 95.25 68 GLY A O 1
ATOM 499 N N . GLY A 1 69 ? 1.169 -2.128 -13.827 1.00 94.44 69 GLY A N 1
ATOM 500 C CA . GLY A 1 69 ? 0.525 -0.929 -13.306 1.00 94.44 69 GLY A CA 1
ATOM 501 C C . GLY A 1 69 ? 0.893 -0.714 -11.841 1.00 94.44 69 GLY A C 1
ATOM 502 O O . GLY A 1 69 ? 1.081 -1.665 -11.088 1.00 94.44 69 GLY A O 1
ATOM 503 N N . TRP A 1 70 ? 1.000 0.540 -11.411 1.00 95.06 70 TRP A N 1
ATOM 504 C CA . TRP A 1 70 ? 1.361 0.861 -10.032 1.00 95.06 70 TRP A CA 1
ATOM 505 C C . TRP A 1 70 ? 0.502 1.990 -9.474 1.00 95.06 70 TRP A C 1
ATOM 507 O O . TRP A 1 70 ? -0.079 2.794 -10.208 1.00 95.06 70 TRP A O 1
ATOM 517 N N . GLY A 1 71 ? 0.395 2.032 -8.151 1.00 94.69 71 GLY A N 1
ATOM 518 C CA . GLY A 1 71 ? -0.379 3.033 -7.433 1.00 94.69 71 GLY A CA 1
ATOM 519 C C . GLY A 1 71 ? 0.069 3.163 -5.986 1.00 94.69 71 GLY A C 1
ATOM 520 O O . GLY A 1 71 ? 0.858 2.364 -5.491 1.00 94.69 71 GLY A O 1
ATOM 521 N N . ASP A 1 72 ? -0.444 4.182 -5.305 1.00 95.88 72 ASP A N 1
ATOM 522 C CA . ASP A 1 72 ? -0.111 4.456 -3.911 1.00 95.88 72 ASP A CA 1
ATOM 523 C C . ASP A 1 72 ? -1.370 4.754 -3.099 1.00 95.88 72 ASP A C 1
ATOM 525 O O . ASP A 1 72 ? -2.273 5.461 -3.561 1.00 95.88 72 ASP A O 1
ATOM 529 N N . LEU A 1 73 ? -1.421 4.221 -1.883 1.00 98.19 73 LEU A N 1
ATOM 530 C CA . LEU A 1 73 ? -2.401 4.588 -0.868 1.00 98.19 73 LEU A CA 1
ATOM 531 C C . LEU A 1 73 ? -1.677 5.101 0.373 1.00 98.19 73 LEU A C 1
ATOM 533 O O . LEU A 1 73 ? -0.603 4.624 0.719 1.00 98.19 73 LEU A O 1
ATOM 537 N N . PHE A 1 74 ? -2.308 6.008 1.114 1.00 98.12 74 PHE A N 1
ATOM 538 C CA . PHE A 1 74 ? -1.707 6.573 2.317 1.00 98.12 74 PHE A CA 1
ATOM 539 C C . PHE A 1 74 ? -2.502 6.239 3.579 1.00 98.12 74 PHE A C 1
ATOM 541 O O . PHE A 1 74 ? -3.721 6.426 3.629 1.00 98.12 74 PHE A O 1
ATOM 548 N N . ALA A 1 75 ? -1.798 5.807 4.625 1.00 97.75 75 ALA A N 1
ATOM 549 C CA . ALA A 1 75 ? -2.338 5.658 5.969 1.00 97.75 75 ALA A CA 1
ATOM 550 C C . ALA A 1 75 ? -1.581 6.575 6.935 1.00 97.75 75 ALA A C 1
ATOM 552 O O . ALA A 1 75 ? -0.362 6.518 7.024 1.00 97.75 75 ALA A O 1
ATOM 553 N N . HIS A 1 76 ? -2.299 7.363 7.735 1.00 95.44 76 HIS A N 1
ATOM 554 C CA . HIS A 1 76 ? -1.702 8.228 8.767 1.00 95.44 76 HIS A CA 1
ATOM 555 C C . HIS A 1 76 ? -1.137 7.467 9.980 1.00 95.44 76 HIS A C 1
ATOM 557 O O . HIS A 1 76 ? -0.764 8.079 10.974 1.00 95.44 76 HIS A O 1
ATOM 563 N N . ASP A 1 77 ? -1.136 6.138 9.932 1.00 95.00 77 ASP A N 1
ATOM 564 C CA . ASP A 1 77 ? -0.717 5.260 11.012 1.00 95.00 77 ASP A CA 1
ATOM 565 C C . ASP A 1 77 ? -0.137 3.975 10.404 1.00 95.00 77 ASP A C 1
ATOM 567 O O . ASP A 1 77 ? -0.750 3.347 9.535 1.00 95.00 77 ASP A O 1
ATOM 571 N N . ALA A 1 78 ? 1.056 3.598 10.860 1.00 95.81 78 ALA A N 1
ATOM 572 C CA . ALA A 1 78 ? 1.782 2.431 10.374 1.00 95.81 78 ALA A CA 1
ATOM 573 C C . ALA A 1 78 ? 1.048 1.107 10.639 1.00 95.81 78 ALA A C 1
ATOM 575 O O . ALA A 1 78 ? 1.090 0.196 9.809 1.00 95.81 78 ALA A O 1
ATOM 576 N N . ALA A 1 79 ? 0.371 0.981 11.783 1.00 96.50 79 ALA A N 1
ATOM 577 C CA . ALA A 1 79 ? -0.395 -0.214 12.114 1.00 96.50 79 ALA A CA 1
ATOM 578 C C . ALA A 1 79 ? -1.626 -0.342 11.210 1.00 96.50 79 ALA A C 1
ATOM 580 O O . ALA A 1 79 ? -1.939 -1.445 10.771 1.00 96.50 79 ALA A O 1
ATOM 581 N N . VAL A 1 80 ? -2.266 0.778 10.852 1.00 98.25 80 VAL A N 1
ATOM 582 C CA . VAL A 1 80 ? -3.373 0.786 9.878 1.00 98.25 80 VAL A CA 1
ATOM 583 C C . VAL A 1 80 ? -2.912 0.318 8.497 1.00 98.25 80 VAL A C 1
ATOM 585 O O . VAL A 1 80 ? -3.632 -0.443 7.854 1.00 98.25 80 VAL A O 1
ATOM 588 N N . ALA A 1 81 ? -1.728 0.741 8.040 1.00 98.31 81 ALA A N 1
ATOM 589 C CA . ALA A 1 81 ? -1.175 0.281 6.764 1.00 98.31 81 ALA A CA 1
ATOM 590 C C . ALA A 1 81 ? -0.909 -1.232 6.762 1.00 98.31 81 ALA A C 1
ATOM 592 O O . ALA A 1 81 ? -1.339 -1.929 5.843 1.00 98.31 81 ALA A O 1
ATOM 593 N N . ARG A 1 82 ? -0.258 -1.743 7.817 1.00 97.88 82 ARG A N 1
ATOM 594 C CA . ARG A 1 82 ? 0.014 -3.180 7.978 1.00 97.88 82 ARG A CA 1
ATOM 595 C C . ARG A 1 82 ? -1.270 -4.006 8.039 1.00 97.88 82 ARG A C 1
ATOM 597 O O . ARG A 1 82 ? -1.376 -4.999 7.327 1.00 97.88 82 ARG A O 1
ATOM 604 N N . ASP A 1 83 ? -2.256 -3.571 8.824 1.00 98.44 83 ASP A N 1
ATOM 605 C CA . ASP A 1 83 ? -3.558 -4.244 8.925 1.00 98.44 83 ASP A CA 1
ATOM 606 C C . ASP A 1 83 ? -4.293 -4.249 7.573 1.00 98.44 83 ASP A C 1
ATOM 608 O O . ASP A 1 83 ? -4.842 -5.266 7.154 1.00 98.44 83 ASP A O 1
ATOM 612 N N . ALA A 1 84 ? -4.251 -3.142 6.825 1.00 98.75 84 ALA A N 1
ATOM 613 C CA . ALA A 1 84 ? -4.860 -3.071 5.499 1.00 98.75 84 ALA A CA 1
ATOM 614 C C . ALA A 1 84 ? -4.244 -4.066 4.501 1.00 98.75 84 ALA A C 1
ATOM 616 O O . ALA A 1 84 ? -4.987 -4.746 3.791 1.00 98.75 84 ALA A O 1
ATOM 617 N N . VAL A 1 85 ? -2.911 -4.155 4.451 1.00 98.44 85 VAL A N 1
ATOM 618 C CA . VAL A 1 85 ? -2.189 -5.099 3.580 1.00 98.44 85 VAL A CA 1
ATOM 619 C C . VAL A 1 85 ? -2.479 -6.543 3.987 1.00 98.44 85 VAL A C 1
ATOM 621 O O . VAL A 1 85 ? -2.843 -7.349 3.132 1.00 98.44 85 VAL A O 1
ATOM 624 N N . ALA A 1 86 ? -2.412 -6.851 5.286 1.00 98.25 86 ALA A N 1
ATOM 625 C CA . ALA A 1 86 ? -2.713 -8.184 5.805 1.00 98.25 86 ALA A CA 1
ATOM 626 C C . ALA A 1 86 ? -4.142 -8.627 5.448 1.00 98.25 86 ALA A C 1
ATOM 628 O O . ALA A 1 86 ? -4.345 -9.733 4.955 1.00 98.25 86 ALA A O 1
ATOM 629 N N . ARG A 1 87 ? -5.135 -7.741 5.611 1.00 98.62 87 ARG A N 1
ATOM 630 C CA . ARG A 1 87 ? -6.532 -8.004 5.216 1.00 98.62 87 ARG A CA 1
ATOM 631 C C . ARG A 1 87 ? -6.718 -8.165 3.711 1.00 98.62 87 ARG A C 1
ATOM 633 O O . ARG A 1 87 ? -7.641 -8.858 3.294 1.00 98.62 87 ARG A O 1
ATOM 640 N N . ALA A 1 88 ? -5.915 -7.473 2.907 1.00 98.38 88 ALA A N 1
ATOM 641 C CA . ALA A 1 88 ? -5.974 -7.582 1.455 1.00 98.38 88 ALA A CA 1
ATOM 642 C C . ALA A 1 88 ? -5.333 -8.878 0.936 1.00 98.38 88 ALA A C 1
ATOM 644 O O . ALA A 1 88 ? -5.668 -9.296 -0.169 1.00 98.38 88 ALA A O 1
ATOM 645 N N . GLY A 1 89 ? -4.452 -9.504 1.724 1.00 98.25 89 GLY A N 1
ATOM 646 C CA . GLY A 1 89 ? -3.816 -10.776 1.382 1.00 98.25 89 GLY A CA 1
ATOM 647 C C . GLY A 1 89 ? -2.831 -10.675 0.217 1.00 98.25 89 GLY A C 1
ATOM 648 O O . GLY A 1 89 ? -2.717 -11.621 -0.554 1.00 98.25 89 GLY A O 1
ATOM 649 N N . ILE A 1 90 ? -2.160 -9.529 0.061 1.00 97.94 90 ILE A N 1
ATOM 650 C CA . ILE A 1 90 ? -1.123 -9.337 -0.963 1.00 97.94 90 ILE A CA 1
ATOM 651 C C . ILE A 1 90 ? 0.265 -9.655 -0.400 1.00 97.94 90 ILE A C 1
ATOM 653 O O . ILE A 1 90 ? 0.507 -9.475 0.796 1.00 97.94 90 ILE A O 1
ATOM 657 N N . THR A 1 91 ? 1.189 -10.069 -1.265 1.00 97.81 91 THR A N 1
ATOM 658 C CA . THR A 1 91 ? 2.606 -10.203 -0.901 1.00 97.81 91 THR A CA 1
ATOM 659 C C . THR A 1 91 ? 3.173 -8.832 -0.551 1.00 97.81 91 THR A C 1
ATOM 661 O O . THR A 1 91 ? 2.989 -7.871 -1.305 1.00 97.81 91 THR A O 1
ATOM 664 N N . LEU A 1 92 ? 3.856 -8.743 0.591 1.00 97.56 92 LEU A N 1
ATOM 665 C CA . LEU A 1 92 ? 4.530 -7.532 1.036 1.00 97.56 92 LEU A CA 1
ATOM 666 C C . LEU A 1 92 ? 6.044 -7.709 0.935 1.00 97.56 92 LEU A C 1
ATOM 668 O O . LEU A 1 92 ? 6.585 -8.687 1.445 1.00 97.56 92 LEU A O 1
ATOM 672 N N . HIS A 1 93 ? 6.701 -6.738 0.312 1.00 97.56 93 HIS A N 1
ATOM 673 C CA . HIS A 1 93 ? 8.153 -6.643 0.215 1.00 97.56 93 HIS A CA 1
ATOM 674 C C . HIS A 1 93 ? 8.689 -5.662 1.250 1.00 97.56 93 HIS A C 1
ATOM 676 O O . HIS A 1 93 ? 8.082 -4.613 1.497 1.00 97.56 93 HIS A O 1
ATOM 682 N N . ASP A 1 94 ? 9.846 -5.986 1.821 1.00 94.25 94 ASP A N 1
ATOM 683 C CA . ASP A 1 94 ? 10.541 -5.103 2.762 1.00 94.25 94 ASP A CA 1
ATOM 684 C C . ASP A 1 94 ? 11.103 -3.866 2.044 1.00 94.25 94 ASP A C 1
ATOM 686 O O . ASP A 1 94 ? 10.959 -2.732 2.513 1.00 94.25 94 ASP A O 1
ATOM 690 N N . GLU A 1 95 ? 11.667 -4.070 0.852 1.00 95.12 95 GLU A N 1
ATOM 691 C CA . GLU A 1 95 ? 12.282 -3.027 0.035 1.00 95.12 95 GLU A CA 1
ATOM 692 C C . GLU A 1 95 ? 11.627 -2.912 -1.342 1.00 95.12 95 GLU A C 1
ATOM 694 O O . GLU A 1 95 ? 11.154 -3.884 -1.930 1.00 95.12 95 GLU A O 1
ATOM 699 N N . PHE A 1 96 ? 11.634 -1.695 -1.888 1.00 93.81 96 PHE A N 1
ATOM 700 C CA . PHE A 1 96 ? 11.220 -1.449 -3.265 1.00 93.81 96 PHE A CA 1
ATOM 701 C C . PHE A 1 96 ? 12.405 -1.704 -4.208 1.00 93.81 96 PHE A C 1
ATOM 703 O O . PHE A 1 96 ? 13.066 -0.768 -4.656 1.00 93.81 96 PHE A O 1
ATOM 710 N N . ALA A 1 97 ? 12.724 -2.975 -4.454 1.00 92.00 97 ALA A N 1
ATOM 711 C CA . ALA A 1 97 ? 13.916 -3.376 -5.204 1.00 92.00 97 ALA A CA 1
ATOM 712 C C . ALA A 1 97 ? 13.707 -4.682 -5.991 1.00 92.00 97 ALA A C 1
ATOM 714 O O . ALA A 1 97 ? 12.635 -5.289 -5.949 1.00 92.00 97 ALA A O 1
ATOM 715 N N . GLY A 1 98 ? 14.745 -5.098 -6.725 1.00 93.38 98 GLY A N 1
ATOM 716 C CA . GLY A 1 98 ? 14.808 -6.390 -7.412 1.00 93.38 98 GLY A CA 1
ATOM 717 C C . GLY A 1 98 ? 13.628 -6.647 -8.348 1.00 93.38 98 GLY A C 1
ATOM 718 O O . GLY A 1 98 ? 13.167 -5.744 -9.050 1.00 93.38 98 GLY A O 1
ATOM 719 N N . ASP A 1 99 ? 13.127 -7.880 -8.323 1.00 90.88 99 ASP A N 1
ATOM 720 C CA . ASP A 1 99 ? 12.023 -8.332 -9.176 1.00 90.88 99 ASP A CA 1
ATOM 721 C C . ASP A 1 99 ? 10.728 -7.548 -8.934 1.00 90.88 99 ASP A C 1
ATOM 723 O O . ASP A 1 99 ? 9.952 -7.325 -9.863 1.00 90.88 99 ASP A O 1
ATOM 727 N N . PHE A 1 100 ? 10.502 -7.078 -7.705 1.00 93.56 100 PHE A N 1
ATOM 728 C CA . PHE A 1 100 ? 9.334 -6.264 -7.382 1.00 93.56 100 PHE A CA 1
ATOM 729 C C . PHE A 1 100 ? 9.392 -4.896 -8.073 1.00 93.56 100 PHE A C 1
ATOM 731 O O . PHE A 1 100 ? 8.434 -4.495 -8.734 1.00 93.56 100 PHE A O 1
ATOM 738 N N . ALA A 1 101 ? 10.534 -4.207 -8.001 1.00 92.25 101 ALA A N 1
ATOM 739 C CA . ALA A 1 101 ? 10.724 -2.948 -8.720 1.00 92.25 101 ALA A CA 1
ATOM 740 C C . ALA A 1 101 ? 10.728 -3.152 -10.247 1.00 92.25 101 ALA A C 1
ATOM 742 O O . ALA A 1 101 ? 10.208 -2.310 -10.982 1.00 92.25 101 ALA A O 1
ATOM 743 N N . ALA A 1 102 ? 11.261 -4.280 -10.727 1.00 93.31 102 ALA A N 1
ATOM 744 C CA . ALA A 1 102 ? 11.333 -4.607 -12.151 1.00 93.31 102 ALA A CA 1
ATOM 745 C C . ALA A 1 102 ? 9.957 -4.844 -12.806 1.00 93.31 102 ALA A C 1
ATOM 747 O O . ALA A 1 102 ? 9.836 -4.711 -14.025 1.00 93.31 102 ALA A O 1
ATOM 748 N N . LYS A 1 103 ? 8.912 -5.156 -12.025 1.00 93.12 103 LYS A N 1
ATOM 749 C CA . LYS A 1 103 ? 7.531 -5.288 -12.528 1.00 93.12 103 LYS A CA 1
ATOM 750 C C . LYS A 1 103 ? 6.942 -3.965 -13.015 1.00 93.12 103 LYS A C 1
ATOM 752 O O . LYS A 1 103 ? 6.066 -3.982 -13.877 1.00 93.12 103 LYS A O 1
ATOM 757 N N . VAL A 1 104 ? 7.390 -2.824 -12.484 1.00 94.12 104 VAL A N 1
ATOM 758 C CA . VAL A 1 104 ? 6.798 -1.518 -12.801 1.00 94.12 104 VAL A CA 1
ATOM 759 C C . VAL A 1 104 ? 6.935 -1.198 -14.285 1.00 94.12 104 VAL A C 1
ATOM 761 O O . VAL A 1 104 ? 8.032 -1.148 -14.839 1.00 94.12 104 VAL A O 1
ATOM 764 N N . ARG A 1 105 ? 5.804 -0.880 -14.915 1.00 91.25 105 ARG A N 1
ATOM 765 C CA . ARG A 1 105 ? 5.745 -0.380 -16.287 1.00 91.25 105 ARG A CA 1
ATOM 766 C C . ARG A 1 105 ? 5.229 1.050 -16.291 1.00 91.25 105 ARG A C 1
ATOM 768 O O . ARG A 1 105 ? 4.036 1.306 -16.159 1.00 91.25 105 ARG A O 1
ATOM 775 N N . THR A 1 106 ? 6.134 1.999 -16.491 1.00 82.56 106 THR A N 1
ATOM 776 C CA . THR A 1 106 ? 5.795 3.381 -16.850 1.00 82.56 106 THR A CA 1
ATOM 777 C C . THR A 1 106 ? 5.960 3.553 -18.353 1.00 82.56 106 THR A C 1
ATOM 779 O O . THR A 1 106 ? 7.073 3.617 -18.874 1.00 82.56 106 THR A O 1
ATOM 782 N N . GLY A 1 107 ? 4.838 3.597 -19.073 1.00 77.50 107 GLY A N 1
ATOM 783 C CA . GLY A 1 107 ? 4.820 3.809 -20.514 1.00 77.50 107 GLY A CA 1
ATOM 784 C C . GLY A 1 107 ? 5.090 5.265 -20.890 1.00 77.50 107 GLY A C 1
ATOM 785 O O . GLY A 1 107 ? 5.104 6.175 -20.059 1.00 77.50 107 GLY A O 1
ATOM 786 N N . ALA A 1 108 ? 5.286 5.515 -22.186 1.00 79.06 108 ALA A N 1
ATOM 787 C CA . ALA A 1 108 ? 5.571 6.857 -22.695 1.00 79.06 108 ALA A CA 1
ATOM 788 C C . ALA A 1 108 ? 4.479 7.884 -22.327 1.00 79.06 108 ALA A C 1
ATOM 790 O O . ALA A 1 108 ? 4.754 9.078 -22.221 1.00 79.06 108 ALA A O 1
ATOM 791 N N . TYR A 1 109 ? 3.234 7.436 -22.136 1.00 69.94 109 TYR A N 1
ATOM 792 C CA . TYR A 1 109 ? 2.132 8.290 -21.703 1.00 69.94 109 TYR A CA 1
ATOM 793 C C . TYR A 1 109 ? 2.273 8.736 -20.243 1.00 69.94 109 TYR A C 1
ATOM 795 O O . TYR A 1 109 ? 2.136 9.924 -19.944 1.00 69.94 109 TYR A O 1
ATOM 803 N N . GLU A 1 110 ? 2.596 7.807 -19.348 1.00 74.44 110 GLU A N 1
ATOM 804 C CA . GLU A 1 110 ? 2.845 8.061 -17.931 1.00 74.44 110 GLU A CA 1
ATOM 805 C C . GLU A 1 110 ? 4.067 8.968 -17.761 1.00 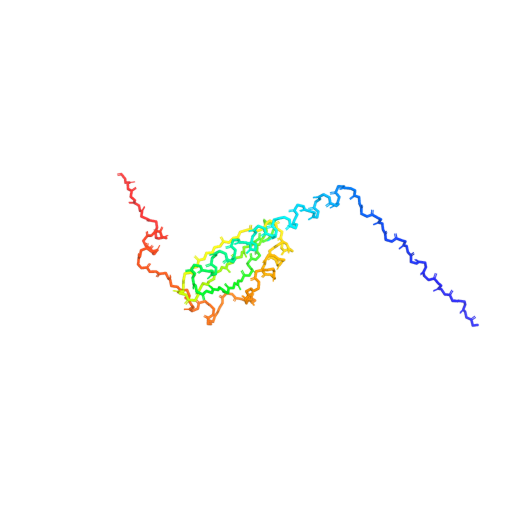74.44 110 GLU A C 1
ATOM 807 O O . GLU A 1 110 ? 3.989 9.969 -17.049 1.00 74.44 110 GLU A O 1
ATOM 812 N N . TRP A 1 111 ? 5.140 8.704 -18.514 1.00 75.50 111 TRP A N 1
ATOM 813 C CA . TRP A 1 111 ? 6.331 9.556 -18.556 1.00 75.50 111 TRP A CA 1
ATOM 814 C C . TRP A 1 111 ? 6.014 10.994 -18.968 1.00 75.50 111 TRP A C 1
ATOM 816 O O . TRP A 1 111 ? 6.487 11.926 -18.325 1.00 75.50 111 TRP A O 1
ATOM 826 N N . ARG A 1 112 ? 5.158 11.206 -19.977 1.00 75.50 112 ARG A N 1
ATOM 827 C CA . ARG A 1 112 ? 4.738 12.562 -20.375 1.00 75.50 112 ARG A CA 1
ATOM 828 C C . ARG A 1 112 ? 3.981 13.302 -19.272 1.00 75.50 112 ARG A C 1
ATOM 830 O O . ARG A 1 112 ? 4.133 14.513 -19.160 1.00 75.50 112 ARG A O 1
ATOM 837 N N . ARG A 1 113 ? 3.189 12.610 -18.444 1.00 70.19 113 ARG A N 1
ATOM 838 C CA . ARG A 1 113 ? 2.540 13.250 -17.283 1.00 70.19 113 ARG A CA 1
ATOM 839 C C . ARG A 1 113 ? 3.520 13.554 -16.155 1.00 70.19 113 ARG A C 1
ATOM 841 O O . ARG A 1 113 ? 3.358 14.566 -15.484 1.00 70.19 113 ARG A O 1
ATOM 848 N N . MET A 1 114 ? 4.501 12.682 -15.935 1.00 73.62 114 MET A N 1
ATOM 849 C CA . MET A 1 114 ? 5.480 12.821 -14.852 1.00 73.62 114 MET A CA 1
ATOM 850 C C . MET A 1 114 ? 6.561 13.854 -15.155 1.00 73.62 114 MET A C 1
ATOM 852 O O . MET A 1 114 ? 7.018 14.532 -14.242 1.00 73.62 114 MET A O 1
ATOM 856 N N . ALA A 1 115 ? 6.929 14.011 -16.428 1.00 72.94 115 ALA A N 1
ATOM 857 C CA . ALA A 1 115 ? 7.905 14.999 -16.877 1.00 72.94 115 ALA A CA 1
ATOM 858 C C . ALA A 1 115 ? 7.439 16.451 -16.673 1.00 72.94 115 ALA A C 1
ATOM 860 O O . ALA A 1 115 ? 8.240 17.358 -16.864 1.00 72.94 115 ALA A O 1
ATOM 861 N N . GLY A 1 116 ? 6.170 16.669 -16.295 1.00 58.75 116 GLY A N 1
ATOM 862 C CA . GLY A 1 116 ? 5.557 17.987 -16.247 1.00 58.75 116 GLY A CA 1
ATOM 863 C C . GLY A 1 116 ? 5.529 18.578 -17.649 1.00 58.75 116 GLY A C 1
ATOM 864 O O . GLY A 1 116 ? 6.488 19.201 -18.091 1.00 58.75 116 GLY A O 1
ATOM 865 N N . ILE A 1 117 ? 4.433 18.400 -18.388 1.00 55.62 117 ILE A N 1
ATOM 866 C CA . ILE A 1 117 ? 4.282 19.210 -19.592 1.00 55.62 117 ILE A CA 1
ATOM 867 C C . ILE A 1 117 ? 4.173 20.664 -19.122 1.00 55.62 117 ILE A C 1
ATOM 869 O O . ILE A 1 117 ? 3.193 21.026 -18.470 1.00 55.62 117 ILE A O 1
ATOM 873 N N . GLN A 1 118 ? 5.155 21.497 -19.463 1.00 60.62 118 GLN A N 1
ATOM 874 C CA . GLN A 1 118 ? 4.996 22.946 -19.439 1.00 60.62 118 GLN A CA 1
ATOM 875 C C . GLN A 1 118 ? 4.026 23.324 -20.569 1.00 60.62 118 GLN A C 1
ATOM 877 O O . GLN A 1 118 ? 4.432 23.791 -21.628 1.00 60.62 118 GLN A O 1
ATOM 882 N N . VAL A 1 119 ? 2.734 23.016 -20.399 1.00 50.84 119 VAL A N 1
ATOM 883 C CA . VAL A 1 119 ? 1.681 23.516 -21.288 1.00 50.84 119 VAL A CA 1
ATOM 884 C C . VAL A 1 119 ? 1.337 24.913 -20.789 1.00 50.84 119 VAL A C 1
ATOM 886 O O . VAL A 1 119 ? 0.647 25.048 -19.783 1.00 50.84 119 VAL A O 1
ATOM 889 N N . GLY A 1 120 ? 1.823 25.934 -21.491 1.00 47.03 120 GLY A N 1
ATOM 890 C CA . GLY A 1 120 ? 1.397 27.323 -21.312 1.00 47.03 120 GLY A CA 1
ATOM 891 C C . GLY A 1 120 ? 2.467 28.231 -20.716 1.00 47.03 120 GLY A C 1
ATOM 892 O O . GLY A 1 120 ? 2.606 28.322 -19.498 1.00 47.03 120 GLY A O 1
ATOM 893 N N . GLY A 1 121 ? 3.187 28.917 -21.603 1.00 39.91 121 GLY A N 1
ATOM 894 C CA . GLY A 1 121 ? 3.592 30.307 -21.395 1.00 39.91 121 GLY A CA 1
ATOM 895 C C . GLY A 1 121 ? 2.634 31.214 -22.155 1.00 39.91 121 GLY A C 1
ATOM 896 O O . GLY A 1 121 ? 1.998 30.698 -23.106 1.00 39.91 121 GLY A O 1
#

pLDDT: mean 87.24, std 16.8, range [39.91, 98.88]

S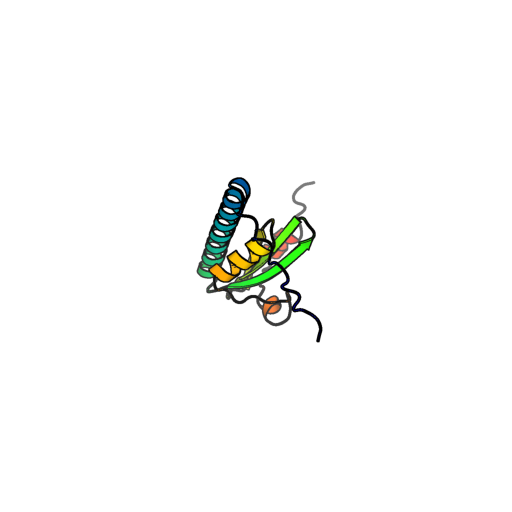econdary structure (DSSP, 8-state):
---------PPPPPPPHHHHHHHHHHHHHHHHHHHHHHHHHHHTT-EEEEEEE-GGG-EEEEEEETTS-EEEEEESSHHHHHHHHHHHT-EEESSS-HHHHHT----HHHHHHHT------